Protein AF-A0A800ARX1-F1 (afdb_monomer_lite)

Foldseek 3Di:
DDDDDDDPDDDDPVNVVVVVVVVVVVVVVVVVVVVVVVVVVCVVVVVVVVVVVVVVVVVVVQFVVQFDDDPVFDFDDDPFKTKTWGWDADPDPDPPRRIDIDMDMDGDDPPPDD

Radius of gyration: 32.87 Å; chains: 1; bounding box: 51×34×97 Å

Structure (mmCIF, N/CA/C/O backbone):
data_AF-A0A800ARX1-F1
#
_entry.id   AF-A0A800ARX1-F1
#
loop_
_atom_site.group_PDB
_atom_site.id
_atom_site.type_symbol
_atom_site.label_atom_id
_atom_site.label_alt_id
_atom_site.label_comp_id
_atom_site.label_asym_id
_atom_site.label_entity_id
_atom_site.label_seq_id
_atom_site.pdbx_PDB_ins_code
_atom_site.Cartn_x
_atom_site.Cartn_y
_atom_site.Cartn_z
_atom_site.occupancy
_atom_site.B_iso_or_equiv
_atom_site.auth_seq_id
_atom_site.auth_comp_id
_atom_site.auth_asym_id
_atom_site.auth_atom_id
_atom_site.pdbx_PDB_model_num
ATOM 1 N N . MET A 1 1 ? 3.490 -23.725 -66.326 1.00 47.72 1 MET A N 1
ATOM 2 C CA . MET A 1 1 ? 4.955 -23.759 -66.122 1.00 47.72 1 MET A CA 1
ATOM 3 C C . MET A 1 1 ? 5.342 -22.494 -65.366 1.00 47.72 1 MET A C 1
ATOM 5 O O . MET A 1 1 ? 5.367 -21.426 -65.959 1.00 47.72 1 MET A O 1
ATOM 9 N N . TRP A 1 2 ? 5.496 -22.582 -64.042 1.00 53.81 2 TRP A N 1
ATOM 10 C CA . TRP A 1 2 ? 5.756 -21.424 -63.179 1.00 53.81 2 TRP A CA 1
ATOM 11 C C . TRP A 1 2 ? 7.254 -21.106 -63.177 1.00 53.81 2 TRP A C 1
ATOM 13 O O . TRP A 1 2 ? 8.074 -21.971 -62.877 1.00 53.81 2 TRP A O 1
ATOM 23 N N . LYS A 1 3 ? 7.614 -19.879 -63.561 1.00 61.16 3 LYS A N 1
ATOM 24 C CA . LYS A 1 3 ? 8.999 -19.404 -63.635 1.00 61.16 3 LYS A CA 1
ATOM 25 C C . LYS A 1 3 ? 9.392 -18.839 -62.270 1.00 61.16 3 LYS A C 1
ATOM 27 O O . LYS A 1 3 ? 8.862 -17.819 -61.846 1.00 61.16 3 LYS A O 1
ATOM 32 N N . THR A 1 4 ? 10.298 -19.518 -61.574 1.00 67.81 4 THR A N 1
ATOM 33 C CA . THR A 1 4 ? 10.860 -19.061 -60.296 1.00 67.81 4 THR A CA 1
ATOM 34 C C . THR A 1 4 ? 11.689 -17.798 -60.509 1.00 67.81 4 THR A C 1
ATOM 36 O O . THR A 1 4 ? 12.654 -17.816 -61.278 1.00 67.81 4 THR A O 1
ATOM 39 N N . ILE A 1 5 ? 11.346 -16.714 -59.819 1.00 65.25 5 ILE A N 1
ATOM 40 C CA . ILE A 1 5 ? 12.165 -15.502 -59.772 1.00 65.25 5 ILE A CA 1
ATOM 41 C C . ILE A 1 5 ? 13.293 -15.771 -58.770 1.00 65.25 5 ILE A C 1
ATOM 43 O O . ILE A 1 5 ? 13.047 -15.847 -57.569 1.00 65.25 5 ILE A O 1
ATOM 47 N N . ARG A 1 6 ? 14.531 -15.943 -59.244 1.00 65.31 6 ARG A N 1
ATOM 48 C CA . ARG A 1 6 ? 15.706 -15.825 -58.371 1.00 65.31 6 ARG A CA 1
ATOM 49 C C . ARG A 1 6 ? 16.139 -14.366 -58.360 1.00 65.31 6 ARG A C 1
ATOM 51 O O . ARG A 1 6 ? 16.683 -13.889 -59.350 1.00 65.31 6 ARG A O 1
ATOM 58 N N . VAL A 1 7 ? 15.914 -13.681 -57.244 1.00 65.56 7 VAL A N 1
ATOM 59 C CA . VAL A 1 7 ? 16.597 -12.420 -56.948 1.00 65.56 7 VAL A CA 1
ATOM 60 C C . VAL A 1 7 ? 17.845 -12.768 -56.148 1.00 65.56 7 VAL A C 1
ATOM 62 O O . VAL A 1 7 ? 17.763 -13.112 -54.975 1.00 65.56 7 VAL A O 1
ATOM 65 N N . SER A 1 8 ? 19.004 -12.713 -56.793 1.00 63.12 8 SER A N 1
ATOM 66 C CA . SER A 1 8 ? 20.301 -12.685 -56.119 1.00 63.12 8 SER A CA 1
ATOM 67 C C . SER A 1 8 ? 20.877 -11.286 -56.297 1.00 63.12 8 SER A C 1
ATOM 69 O O . SER A 1 8 ? 21.628 -11.037 -57.237 1.00 63.12 8 SER A O 1
ATOM 71 N N . SER A 1 9 ? 20.452 -10.370 -55.427 1.00 68.12 9 SER A N 1
ATOM 72 C CA . SER A 1 9 ? 21.029 -9.034 -55.302 1.00 68.12 9 SER A CA 1
ATOM 73 C C . SER A 1 9 ? 21.773 -8.985 -53.975 1.00 68.12 9 SER A C 1
ATOM 75 O O . SER A 1 9 ? 21.164 -9.150 -52.920 1.00 68.12 9 SER A O 1
ATOM 77 N N . SER A 1 10 ? 23.093 -8.827 -54.027 1.00 76.62 10 SER A N 1
ATOM 78 C CA . SER A 1 10 ? 23.895 -8.584 -52.830 1.00 76.62 10 SER A CA 1
ATOM 79 C C . SER A 1 10 ? 23.585 -7.179 -52.318 1.00 76.62 10 SER A C 1
ATOM 81 O O . SER A 1 10 ? 23.648 -6.222 -53.089 1.00 76.62 10 SER A O 1
ATOM 83 N N . PHE A 1 11 ? 23.237 -7.061 -51.036 1.00 74.50 11 PHE A N 1
ATOM 84 C CA . PHE A 1 11 ? 22.978 -5.772 -50.397 1.00 74.50 11 PHE A CA 1
ATOM 85 C C . PHE A 1 11 ? 24.200 -4.862 -50.503 1.00 74.50 11 PHE A C 1
ATOM 87 O O . PHE A 1 11 ? 25.337 -5.288 -50.277 1.00 74.50 11 PHE A O 1
ATOM 94 N N . THR A 1 12 ? 23.966 -3.598 -50.842 1.00 90.88 12 THR A N 1
ATOM 95 C CA . THR A 1 12 ? 25.043 -2.607 -50.870 1.00 90.88 12 THR A CA 1
ATOM 96 C C . THR A 1 12 ? 25.427 -2.208 -49.444 1.00 90.88 12 THR A C 1
ATOM 98 O O . THR A 1 12 ? 24.605 -2.228 -48.529 1.00 90.88 12 THR A O 1
ATOM 101 N N . LEU A 1 13 ? 26.686 -1.818 -49.233 1.00 88.56 13 LEU A N 1
ATOM 102 C CA . LEU A 1 13 ? 27.185 -1.446 -47.902 1.00 88.56 13 LEU A CA 1
ATOM 103 C C . LEU A 1 13 ? 26.390 -0.277 -47.288 1.00 88.56 13 LEU A C 1
ATOM 105 O O . LEU A 1 13 ? 26.119 -0.267 -46.091 1.00 88.56 13 LEU A O 1
ATOM 109 N N . ILE A 1 14 ? 25.951 0.669 -48.124 1.00 93.06 14 ILE A N 1
ATOM 110 C CA . ILE A 1 14 ? 25.102 1.791 -47.710 1.00 93.06 14 ILE A CA 1
ATOM 111 C C . ILE A 1 14 ? 23.708 1.336 -47.253 1.00 93.06 14 ILE A C 1
ATOM 113 O O . ILE A 1 14 ? 23.189 1.847 -46.265 1.00 93.06 14 ILE A O 1
ATOM 117 N N . GLU A 1 15 ? 23.123 0.340 -47.914 1.00 91.06 15 GLU A N 1
ATOM 118 C CA . GLU A 1 15 ? 21.799 -0.193 -47.581 1.00 91.06 15 GLU A CA 1
ATOM 119 C C . GLU A 1 15 ? 21.800 -0.905 -46.224 1.00 91.06 15 GLU A C 1
ATOM 121 O O . GLU A 1 15 ? 20.876 -0.736 -45.430 1.00 91.06 15 GLU A O 1
ATOM 126 N N . ILE A 1 16 ? 22.890 -1.609 -45.903 1.00 94.06 16 ILE A N 1
ATOM 127 C CA . ILE A 1 16 ? 23.083 -2.232 -44.588 1.00 94.06 16 ILE A CA 1
ATOM 128 C C . ILE A 1 16 ? 23.215 -1.163 -43.496 1.00 94.06 16 ILE A C 1
ATOM 130 O O . ILE A 1 16 ? 22.579 -1.278 -42.451 1.00 94.06 16 ILE A O 1
ATOM 134 N N . ILE A 1 17 ? 23.994 -0.101 -43.730 1.00 95.19 17 ILE A N 1
ATOM 135 C CA . ILE A 1 17 ? 24.176 0.985 -42.750 1.00 95.19 17 ILE A CA 1
ATOM 136 C C . ILE A 1 17 ? 22.846 1.693 -42.470 1.00 95.19 17 ILE A C 1
ATOM 138 O O . ILE A 1 17 ? 22.487 1.903 -41.308 1.00 95.19 17 ILE A O 1
ATOM 142 N N . ILE A 1 18 ? 22.092 2.018 -43.522 1.00 95.62 18 ILE A N 1
ATOM 143 C CA . ILE A 1 18 ? 20.772 2.639 -43.390 1.00 95.62 18 ILE A CA 1
ATOM 144 C C . ILE A 1 18 ? 19.827 1.700 -42.632 1.00 95.62 18 ILE A C 1
ATOM 146 O O . ILE A 1 18 ? 19.215 2.124 -41.651 1.00 95.62 18 ILE A O 1
ATOM 150 N N . GLY A 1 19 ? 19.767 0.417 -43.000 1.00 96.06 19 GLY A N 1
ATOM 151 C CA . GLY A 1 19 ? 18.926 -0.575 -42.328 1.00 96.06 19 GLY A CA 1
ATOM 152 C C . GLY A 1 19 ? 19.226 -0.712 -40.833 1.00 96.06 19 GLY A C 1
ATOM 153 O O . GLY A 1 19 ? 18.311 -0.659 -40.013 1.00 96.06 19 GLY A O 1
ATOM 154 N N . VAL A 1 20 ? 20.504 -0.812 -40.457 1.00 95.81 20 VAL A N 1
ATOM 155 C CA . VAL A 1 20 ? 20.920 -0.931 -39.049 1.00 95.81 20 VAL A CA 1
ATOM 156 C C . VAL A 1 20 ? 20.600 0.344 -38.264 1.00 95.81 20 VAL A C 1
ATOM 158 O O . VAL A 1 20 ? 20.125 0.259 -37.131 1.00 95.81 20 VAL A O 1
ATOM 161 N N . SER A 1 21 ? 20.800 1.527 -38.855 1.00 96.12 21 SER A N 1
ATOM 162 C CA . SER A 1 21 ? 20.466 2.799 -38.197 1.00 96.12 21 SER A CA 1
ATOM 163 C C . SER A 1 21 ? 18.966 2.946 -37.919 1.00 96.12 21 SER A C 1
ATOM 165 O O . SER A 1 21 ? 18.577 3.323 -36.813 1.00 96.12 21 SER A O 1
ATOM 167 N N . LEU A 1 22 ? 18.121 2.569 -38.882 1.00 97.00 22 LEU A N 1
ATOM 168 C CA . LEU A 1 22 ? 16.669 2.587 -38.729 1.00 97.00 22 LEU A CA 1
ATOM 169 C C . LEU A 1 22 ? 16.221 1.578 -37.674 1.00 97.00 22 LEU A C 1
ATOM 171 O O . LEU A 1 22 ? 15.409 1.908 -36.812 1.00 97.00 22 LEU A O 1
ATOM 175 N N . PHE A 1 23 ? 16.791 0.374 -37.693 1.00 96.12 23 PHE A N 1
ATOM 176 C CA . PHE A 1 23 ? 16.477 -0.655 -36.710 1.00 96.12 23 PHE A CA 1
ATOM 177 C C . PHE A 1 23 ? 16.846 -0.222 -35.283 1.00 96.12 23 PHE A C 1
ATOM 179 O O . PHE A 1 23 ? 16.062 -0.411 -34.354 1.00 96.12 23 PHE A O 1
ATOM 186 N N . SER A 1 24 ? 17.998 0.432 -35.116 1.00 96.69 24 SER A N 1
ATOM 187 C CA . SER A 1 24 ? 18.429 1.006 -33.837 1.00 96.69 24 SER A CA 1
ATOM 188 C C . SER A 1 24 ? 17.462 2.083 -33.333 1.00 96.69 24 SER A C 1
ATOM 190 O O . SER A 1 24 ? 17.022 2.033 -32.183 1.00 96.69 24 SER A O 1
ATOM 192 N N . LEU A 1 25 ? 17.051 3.012 -34.203 1.00 97.12 25 LEU A N 1
ATOM 193 C CA . LEU A 1 25 ? 16.074 4.050 -33.860 1.00 97.12 25 LEU A CA 1
ATOM 194 C C . LEU A 1 25 ? 14.737 3.454 -33.413 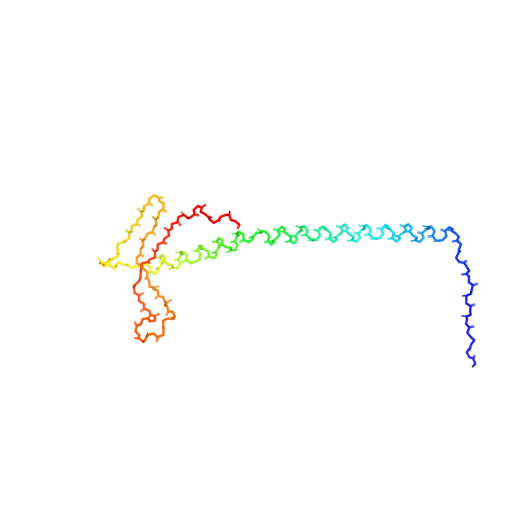1.00 97.12 25 LEU A C 1
ATOM 196 O O . LEU A 1 25 ? 14.192 3.863 -32.388 1.00 97.12 25 LEU A O 1
ATOM 200 N N . ILE A 1 26 ? 14.233 2.457 -34.140 1.00 97.06 26 ILE A N 1
ATOM 201 C CA . ILE A 1 26 ? 12.990 1.761 -33.787 1.00 97.06 26 ILE A CA 1
ATOM 202 C C . ILE A 1 26 ? 13.131 1.076 -32.422 1.00 97.06 26 ILE A C 1
ATOM 204 O O . ILE A 1 26 ? 12.238 1.197 -31.582 1.00 97.06 26 ILE A O 1
ATOM 208 N N . GLY A 1 27 ? 14.262 0.415 -32.162 1.00 96.12 27 GLY A N 1
ATOM 209 C CA . GLY A 1 27 ? 14.543 -0.219 -30.873 1.00 96.12 27 GLY A CA 1
ATOM 210 C C . GLY A 1 27 ? 14.527 0.773 -29.707 1.00 96.12 27 GLY A C 1
ATOM 211 O O . GLY A 1 27 ? 13.916 0.5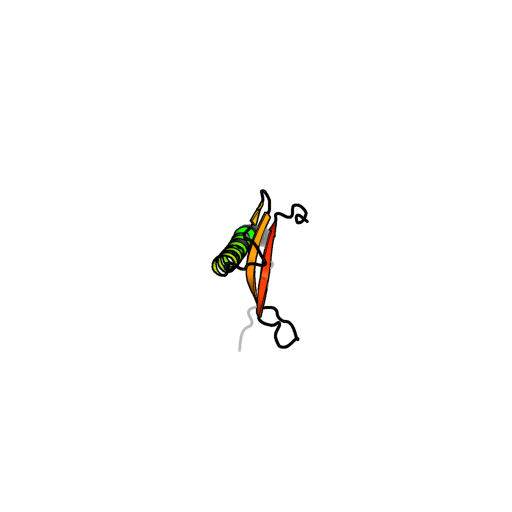02 -28.673 1.00 96.12 27 GLY A O 1
ATOM 212 N N . ILE A 1 28 ? 15.130 1.950 -29.888 1.00 96.50 28 ILE A N 1
ATOM 213 C CA . ILE A 1 28 ? 15.144 3.018 -28.878 1.00 96.50 28 ILE A CA 1
ATOM 214 C C . ILE A 1 28 ? 13.726 3.531 -28.604 1.00 96.50 28 ILE A C 1
ATOM 216 O O . ILE A 1 28 ? 13.352 3.714 -27.444 1.00 96.50 28 ILE A O 1
ATOM 220 N N . ILE A 1 29 ? 12.924 3.737 -29.651 1.00 96.50 29 ILE A N 1
ATOM 221 C CA . ILE A 1 29 ? 11.540 4.206 -29.517 1.00 96.50 29 ILE A CA 1
ATOM 222 C C . ILE A 1 29 ? 10.708 3.182 -28.740 1.00 96.50 29 ILE A C 1
ATOM 224 O O . ILE A 1 29 ? 10.057 3.547 -27.762 1.00 96.50 29 ILE A O 1
ATOM 228 N N . LEU A 1 30 ? 10.785 1.900 -29.107 1.00 94.94 30 LEU A N 1
ATOM 229 C CA . LEU A 1 30 ? 10.063 0.827 -28.420 1.00 94.94 30 LEU A CA 1
ATOM 230 C C . LEU A 1 30 ? 10.447 0.734 -26.942 1.00 94.94 30 LEU A C 1
ATOM 232 O O . LEU A 1 30 ? 9.570 0.669 -26.081 1.00 94.94 30 LEU A O 1
ATOM 236 N N . LEU A 1 31 ? 11.747 0.776 -26.639 1.00 94.50 31 LEU A N 1
ATOM 237 C CA . LEU A 1 31 ? 12.233 0.716 -25.264 1.00 94.50 31 LEU A CA 1
ATOM 238 C C . LEU A 1 31 ? 11.765 1.928 -24.446 1.00 94.50 31 LEU A C 1
ATOM 240 O O . LEU A 1 31 ? 11.355 1.778 -23.296 1.00 94.50 31 LEU A O 1
ATOM 244 N N . SER A 1 32 ? 11.785 3.121 -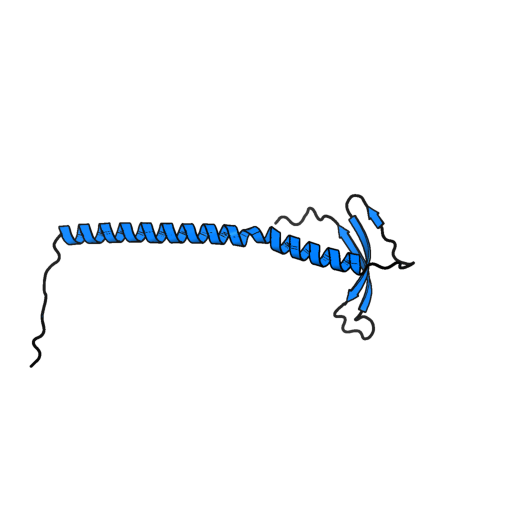25.041 1.00 91.31 32 SER A N 1
ATOM 245 C CA . SER A 1 32 ? 11.316 4.356 -24.406 1.00 91.31 32 SER A CA 1
ATOM 246 C C . SER A 1 32 ? 9.817 4.311 -24.093 1.00 91.31 32 SER A C 1
ATOM 248 O O . SER A 1 32 ? 9.400 4.614 -22.969 1.00 91.31 32 SER A O 1
ATOM 250 N N . THR A 1 33 ? 8.998 3.867 -25.050 1.00 88.12 33 THR A N 1
ATOM 251 C CA . THR A 1 33 ? 7.552 3.703 -24.863 1.00 88.12 33 THR A CA 1
ATOM 252 C C . THR A 1 33 ? 7.249 2.651 -23.800 1.00 88.12 33 THR A C 1
ATOM 254 O O . THR A 1 33 ? 6.436 2.899 -22.910 1.00 88.12 33 THR A O 1
ATOM 257 N N . PHE A 1 34 ? 7.946 1.513 -23.827 1.00 90.56 34 PHE A N 1
ATOM 258 C CA . PHE A 1 34 ? 7.783 0.454 -22.833 1.00 90.56 34 PHE A CA 1
ATOM 259 C C . PHE A 1 34 ? 8.147 0.927 -21.420 1.00 90.56 34 PHE A C 1
ATOM 261 O O . PHE A 1 34 ? 7.379 0.734 -20.479 1.00 90.56 34 PHE A O 1
ATOM 268 N N . ASN A 1 35 ? 9.272 1.628 -21.269 1.00 89.69 35 ASN A N 1
ATOM 269 C CA . ASN A 1 35 ? 9.706 2.173 -19.982 1.00 89.69 35 ASN A CA 1
ATOM 270 C C . ASN A 1 35 ? 8.728 3.235 -19.447 1.00 89.69 35 ASN A C 1
ATOM 272 O O . ASN A 1 35 ? 8.466 3.312 -18.248 1.00 89.69 35 ASN A O 1
ATOM 276 N N . SER A 1 36 ? 8.144 4.039 -20.336 1.00 85.19 36 SER A N 1
ATOM 277 C CA . SER A 1 36 ? 7.109 5.011 -19.970 1.00 85.19 36 SER A CA 1
ATOM 278 C C . SER A 1 36 ? 5.831 4.319 -19.485 1.00 85.19 36 SER A C 1
ATOM 280 O O . SER A 1 36 ? 5.275 4.718 -18.463 1.00 85.19 36 SER A O 1
ATOM 282 N N . GLY A 1 37 ? 5.413 3.237 -20.150 1.00 79.50 37 GLY A N 1
ATOM 283 C CA . GLY A 1 37 ? 4.292 2.400 -19.714 1.00 79.50 37 GLY A CA 1
ATOM 284 C C . GLY A 1 37 ? 4.525 1.762 -18.343 1.00 79.50 37 GLY A C 1
ATOM 285 O O . GLY A 1 37 ? 3.651 1.834 -17.483 1.00 79.50 37 GLY A O 1
ATOM 286 N N . LEU A 1 38 ? 5.724 1.223 -18.095 1.00 85.19 38 LEU A N 1
ATOM 287 C CA . LEU A 1 38 ? 6.089 0.651 -16.794 1.00 85.19 38 LEU A CA 1
ATOM 288 C C . LEU A 1 38 ? 6.062 1.684 -15.662 1.00 85.19 38 LEU A C 1
ATOM 290 O O . LEU A 1 38 ? 5.617 1.363 -14.568 1.00 85.19 38 LEU A O 1
ATOM 294 N N . LYS A 1 39 ? 6.486 2.928 -15.908 1.00 80.88 39 LYS A N 1
ATOM 295 C CA . LYS A 1 39 ? 6.406 4.006 -14.906 1.00 80.88 39 LYS A CA 1
ATOM 296 C C . LYS A 1 39 ? 4.968 4.380 -14.557 1.00 80.88 39 LYS A C 1
ATOM 298 O O . LYS A 1 39 ? 4.679 4.662 -13.399 1.00 80.88 39 LYS A O 1
ATOM 303 N N . VAL A 1 40 ? 4.076 4.406 -15.547 1.00 76.56 40 VAL A N 1
ATOM 304 C CA . VAL A 1 40 ? 2.646 4.662 -15.318 1.00 76.56 40 VAL A CA 1
ATOM 305 C C . VAL A 1 40 ? 2.024 3.506 -14.544 1.00 76.56 40 VAL A C 1
ATOM 307 O O . VAL A 1 40 ? 1.325 3.747 -13.565 1.00 76.56 40 VAL A O 1
ATOM 310 N N . TRP A 1 41 ? 2.333 2.267 -14.930 1.00 72.25 41 TRP A N 1
ATOM 311 C CA . TRP A 1 41 ? 1.916 1.075 -14.198 1.00 72.25 41 TRP A CA 1
ATOM 312 C C . TRP A 1 41 ? 2.395 1.115 -12.742 1.00 72.25 41 TRP A C 1
ATOM 314 O O . TRP A 1 41 ? 1.589 0.983 -11.830 1.00 72.25 41 TRP A O 1
ATOM 324 N N . ASP A 1 42 ? 3.680 1.378 -12.502 1.00 75.31 42 ASP A N 1
ATOM 325 C CA . ASP A 1 42 ? 4.231 1.472 -11.146 1.00 75.31 42 ASP A CA 1
ATOM 326 C C . ASP A 1 42 ? 3.570 2.594 -10.339 1.00 75.31 42 ASP A C 1
ATOM 328 O O . ASP A 1 42 ? 3.251 2.399 -9.172 1.00 75.31 42 ASP A O 1
ATOM 332 N N . LYS A 1 43 ? 3.275 3.744 -10.960 1.00 70.81 43 LYS A N 1
ATOM 333 C CA . LYS A 1 43 ? 2.568 4.847 -10.297 1.00 70.81 43 LYS A CA 1
ATOM 334 C C . LYS A 1 43 ? 1.147 4.460 -9.874 1.00 70.81 43 LYS A C 1
ATOM 336 O O . LYS A 1 43 ? 0.777 4.739 -8.741 1.00 70.81 43 LYS A O 1
ATOM 341 N N . VAL A 1 44 ? 0.389 3.803 -10.751 1.00 68.00 44 VAL A N 1
ATOM 342 C CA . VAL A 1 44 ? -0.991 3.365 -10.472 1.00 68.00 44 VAL A CA 1
ATOM 343 C C . VAL A 1 44 ? -1.021 2.252 -9.421 1.00 68.00 44 VAL A C 1
ATOM 345 O O . VAL A 1 44 ? -1.877 2.247 -8.548 1.00 68.00 44 VAL A O 1
ATOM 348 N N . PHE A 1 45 ? -0.068 1.320 -9.453 1.00 65.44 45 PHE A N 1
ATOM 349 C CA . PHE A 1 45 ? -0.044 0.191 -8.517 1.00 65.44 45 PHE A CA 1
ATOM 350 C C . PHE A 1 45 ? 0.680 0.488 -7.192 1.00 65.44 45 PHE A C 1
ATOM 352 O O . PHE A 1 45 ? 0.458 -0.216 -6.205 1.00 65.44 45 PHE A O 1
ATOM 359 N N . ARG A 1 46 ? 1.509 1.539 -7.113 1.00 63.22 46 ARG A N 1
ATOM 360 C CA . ARG A 1 46 ? 2.041 2.062 -5.838 1.00 63.22 46 ARG A CA 1
ATOM 361 C C . ARG A 1 46 ? 0.992 2.787 -4.998 1.00 63.22 46 ARG A C 1
ATOM 363 O O . ARG A 1 46 ? 1.204 2.923 -3.796 1.00 63.22 46 ARG A O 1
ATOM 370 N N . GLU A 1 47 ? -0.135 3.190 -5.581 1.00 58.00 47 GLU A N 1
ATOM 371 C CA . GLU A 1 47 ? -1.303 3.719 -4.859 1.00 58.00 47 GLU A CA 1
ATOM 372 C C . GLU A 1 47 ? -2.102 2.634 -4.108 1.00 58.00 47 GLU A C 1
ATOM 374 O O . GLU A 1 47 ? -3.196 2.906 -3.629 1.00 58.00 47 GLU A O 1
ATOM 379 N N . LYS A 1 48 ? -1.532 1.437 -3.871 1.00 57.22 48 LYS A N 1
ATOM 380 C CA . LYS A 1 48 ? -2.039 0.464 -2.875 1.00 57.22 48 LYS A CA 1
ATOM 381 C C . LYS A 1 48 ? -2.418 1.098 -1.531 1.00 57.22 48 LYS A C 1
ATOM 383 O O . LYS A 1 48 ? -3.327 0.623 -0.867 1.00 57.22 48 LYS A O 1
ATOM 388 N N . SER A 1 49 ? -1.760 2.204 -1.173 1.00 61.19 49 SER A N 1
ATOM 389 C CA . SER A 1 49 ? -2.139 3.063 -0.051 1.00 61.19 49 SER A CA 1
ATOM 390 C C . SER A 1 49 ? -3.628 3.418 -0.042 1.00 61.19 49 SER A C 1
ATOM 392 O O . SER A 1 49 ? -4.238 3.369 1.015 1.00 61.19 49 SER A O 1
ATOM 394 N N . GLU A 1 50 ? -4.220 3.816 -1.168 1.00 70.25 50 GLU A N 1
ATOM 395 C CA . GLU A 1 50 ? -5.612 4.280 -1.191 1.00 70.25 50 GLU A CA 1
ATOM 396 C C . GLU A 1 50 ? -6.599 3.129 -1.002 1.00 70.25 50 GLU A C 1
ATOM 398 O O . GLU A 1 50 ? -7.540 3.259 -0.221 1.00 70.25 50 GLU A O 1
ATOM 403 N N . GLU A 1 51 ? -6.352 1.986 -1.644 1.00 75.38 51 GLU A N 1
ATOM 404 C CA . GLU A 1 51 ? -7.175 0.785 -1.482 1.00 75.38 51 GLU A CA 1
ATOM 405 C C . GLU A 1 51 ? -7.077 0.228 -0.053 1.00 75.38 51 GLU A C 1
ATOM 407 O O . GLU A 1 51 ? -8.103 -0.035 0.574 1.00 75.38 51 GLU A O 1
ATOM 412 N N . ASP A 1 52 ? -5.870 0.142 0.514 1.00 74.06 52 ASP A N 1
ATOM 413 C CA . ASP A 1 52 ? -5.656 -0.315 1.892 1.00 74.06 52 ASP A CA 1
ATOM 414 C C . ASP A 1 52 ? -6.307 0.637 2.916 1.00 74.06 52 ASP A C 1
ATOM 416 O O . ASP A 1 52 ? -6.941 0.188 3.876 1.00 74.06 52 ASP A O 1
ATOM 420 N N . ILE A 1 53 ? -6.210 1.957 2.698 1.00 77.31 53 ILE A N 1
ATOM 421 C CA . ILE A 1 53 ? -6.887 2.976 3.517 1.00 77.31 53 ILE A CA 1
ATOM 422 C C . ILE A 1 53 ? -8.408 2.831 3.401 1.00 77.31 53 ILE A C 1
ATOM 424 O O . ILE A 1 53 ? -9.106 2.884 4.415 1.00 77.31 53 ILE A O 1
ATOM 428 N N . PHE A 1 54 ? -8.933 2.626 2.193 1.00 81.06 54 PHE A N 1
ATOM 429 C CA . PHE A 1 54 ? -10.364 2.461 1.962 1.00 81.06 54 PHE A CA 1
ATOM 430 C C . PHE A 1 54 ? -10.902 1.201 2.651 1.00 81.06 54 PHE A C 1
ATOM 432 O O . PHE A 1 54 ? -11.893 1.274 3.375 1.00 81.06 54 PHE A O 1
ATOM 439 N N . ILE A 1 55 ? -10.207 0.066 2.520 1.00 83.12 55 ILE A N 1
ATOM 440 C CA . ILE A 1 55 ? -10.547 -1.188 3.208 1.00 83.12 55 ILE A CA 1
ATOM 441 C C . ILE A 1 55 ? -10.513 -0.998 4.730 1.00 83.12 55 ILE A C 1
ATOM 443 O O . ILE A 1 55 ? -11.411 -1.473 5.432 1.00 83.12 55 ILE A O 1
ATOM 447 N N . PHE A 1 56 ? -9.506 -0.289 5.252 1.00 84.38 56 PHE A N 1
ATOM 448 C CA . PHE A 1 56 ? -9.422 0.035 6.675 1.00 84.38 56 PHE A CA 1
ATOM 449 C C . PHE A 1 56 ? -10.629 0.857 7.141 1.00 84.38 56 PHE A C 1
ATOM 451 O O . PHE A 1 56 ? -11.263 0.483 8.128 1.00 84.38 56 PHE A O 1
ATOM 458 N N . PHE A 1 57 ? -10.976 1.937 6.435 1.00 82.19 57 PHE A N 1
ATOM 459 C CA . PHE A 1 57 ? -12.102 2.797 6.804 1.00 82.19 57 PHE A CA 1
ATOM 460 C C . PHE A 1 57 ? -13.453 2.095 6.672 1.00 82.19 57 PHE A C 1
ATOM 462 O O . PHE A 1 57 ? -14.291 2.261 7.553 1.00 82.19 57 PHE A O 1
ATOM 469 N N . GLU A 1 58 ? -13.659 1.274 5.644 1.00 87.88 58 GLU A N 1
ATOM 470 C CA . GLU A 1 58 ? -14.870 0.459 5.490 1.00 87.88 58 GLU A CA 1
ATOM 471 C C . GLU A 1 58 ? -15.046 -0.519 6.657 1.00 87.88 58 GLU A C 1
ATOM 473 O O . GLU A 1 58 ? -16.133 -0.637 7.230 1.00 87.88 58 GLU A O 1
ATOM 478 N N . LYS A 1 59 ? -13.966 -1.201 7.058 1.00 86.50 59 LYS A N 1
ATOM 479 C CA . LYS A 1 59 ? -13.995 -2.105 8.212 1.00 86.50 59 LYS A CA 1
ATOM 480 C C . LYS A 1 59 ? -14.232 -1.339 9.513 1.00 86.50 59 LYS A C 1
ATOM 482 O O . LYS A 1 59 ? -15.092 -1.721 10.294 1.00 86.50 59 LYS A O 1
ATOM 487 N N . PHE A 1 60 ? -13.518 -0.236 9.715 1.00 84.06 60 PHE A N 1
ATOM 488 C CA . PHE A 1 60 ? -13.668 0.621 10.888 1.00 84.06 60 PHE A CA 1
ATOM 489 C C . PHE A 1 60 ? -15.086 1.192 11.018 1.00 84.06 60 PHE A C 1
ATOM 491 O O . PHE A 1 60 ? -15.663 1.181 12.103 1.00 84.06 60 PHE A O 1
ATOM 498 N N . TYR A 1 61 ? -15.676 1.648 9.911 1.00 84.75 61 TYR A N 1
ATOM 499 C CA . TYR A 1 61 ? -17.046 2.151 9.877 1.00 84.75 61 TYR A CA 1
ATOM 500 C C . TYR A 1 61 ? -18.061 1.061 10.227 1.00 84.75 61 TYR A C 1
ATOM 502 O O . TYR A 1 61 ? -18.984 1.307 11.005 1.00 84.75 61 TYR A O 1
ATOM 510 N N . ARG A 1 62 ? -17.878 -0.151 9.691 1.00 85.88 62 ARG A N 1
ATOM 511 C CA . ARG A 1 62 ? -18.708 -1.312 10.032 1.00 85.88 62 ARG A CA 1
ATOM 512 C C . ARG A 1 62 ? -18.632 -1.634 11.524 1.00 85.88 62 ARG A C 1
ATOM 514 O O . ARG A 1 62 ? -19.671 -1.713 12.168 1.00 85.88 62 ARG A O 1
ATOM 521 N N . ASP A 1 63 ? -17.425 -1.719 12.075 1.00 85.06 63 ASP A N 1
ATOM 522 C CA . ASP A 1 63 ? -17.203 -2.067 13.482 1.00 85.06 63 ASP A CA 1
ATOM 523 C C . ASP A 1 63 ? -17.782 -0.990 14.431 1.00 85.06 63 ASP A C 1
ATOM 525 O O . ASP A 1 63 ? -18.387 -1.311 15.457 1.00 85.06 63 ASP A O 1
ATOM 529 N N . LEU A 1 64 ? -17.684 0.296 14.067 1.00 83.19 64 LEU A N 1
ATOM 530 C CA . LEU A 1 64 ? -18.325 1.392 14.806 1.00 83.19 64 LEU A CA 1
ATOM 531 C C . LEU A 1 64 ? -19.853 1.355 14.731 1.00 83.19 64 LEU A C 1
ATOM 533 O O . LEU A 1 64 ? -20.526 1.654 15.715 1.00 83.19 64 LEU A O 1
ATOM 537 N N . ARG A 1 65 ? -20.417 1.022 13.568 1.00 82.62 65 ARG A N 1
ATOM 538 C CA . ARG A 1 65 ? -21.871 0.930 13.393 1.00 82.62 65 ARG A CA 1
ATOM 539 C C . ARG A 1 65 ? -22.464 -0.244 14.170 1.00 82.62 65 ARG A C 1
ATOM 541 O O . ARG A 1 65 ? -23.579 -0.126 14.671 1.00 82.62 65 ARG A O 1
ATOM 548 N N . ASP A 1 66 ? -21.698 -1.319 14.300 1.00 81.75 66 ASP A N 1
ATOM 549 C CA . ASP A 1 66 ? -22.067 -2.521 15.047 1.00 81.75 66 ASP A CA 1
ATOM 550 C C . ASP A 1 66 ? -21.682 -2.435 16.538 1.00 81.75 66 ASP A C 1
ATOM 552 O O . ASP A 1 66 ? -21.754 -3.428 17.263 1.00 81.75 66 ASP A O 1
ATOM 556 N N . THR A 1 67 ? -21.301 -1.247 17.023 1.00 82.50 67 THR A N 1
ATOM 557 C CA . THR A 1 67 ? -21.086 -0.988 18.450 1.00 82.50 67 THR A CA 1
ATOM 558 C C . THR A 1 67 ? -22.411 -0.877 19.198 1.00 82.50 67 THR A C 1
ATOM 560 O O . THR A 1 67 ? -23.323 -0.155 18.795 1.00 82.50 67 THR A O 1
ATOM 563 N N . PHE A 1 68 ? -22.502 -1.531 20.355 1.00 81.38 68 PHE A N 1
ATOM 564 C CA . PHE A 1 68 ? -23.666 -1.474 21.245 1.00 81.38 68 PHE A CA 1
ATOM 565 C C . PHE A 1 68 ? -23.243 -1.355 22.709 1.00 81.38 68 PHE A C 1
ATOM 567 O O . PHE A 1 68 ? -22.151 -1.751 23.095 1.00 81.38 68 PHE A O 1
ATOM 574 N N . SER A 1 69 ? -24.112 -0.817 23.565 1.00 77.75 69 SER A N 1
ATOM 575 C CA . SER A 1 69 ? -23.814 -0.745 24.998 1.00 77.75 69 SER A CA 1
ATOM 576 C C . SER A 1 69 ? -23.847 -2.146 25.616 1.00 77.75 69 SER A C 1
ATOM 578 O O . SER A 1 69 ? -24.885 -2.808 25.605 1.00 77.75 69 SER A O 1
ATOM 580 N N . TYR A 1 70 ? -22.715 -2.599 26.158 1.00 79.25 70 TYR A N 1
ATOM 581 C CA . TYR A 1 70 ? -22.596 -3.885 26.836 1.00 79.25 70 TYR A CA 1
ATOM 582 C C . TYR A 1 70 ? -21.951 -3.688 28.206 1.00 79.25 70 TYR A C 1
ATOM 584 O O . TYR A 1 70 ? -20.844 -3.170 28.302 1.00 79.25 70 TYR A O 1
ATOM 592 N N . GLN A 1 71 ? -22.623 -4.109 29.282 1.00 74.50 71 GLN A N 1
ATOM 593 C CA . GLN A 1 71 ? -22.186 -3.822 30.660 1.00 74.50 71 GLN A CA 1
ATOM 594 C C . GLN A 1 71 ? -20.778 -4.344 30.992 1.00 74.50 71 GLN A C 1
ATOM 596 O O . GLN A 1 71 ? -20.136 -3.834 31.905 1.00 74.50 71 GLN A O 1
ATOM 601 N N . MET A 1 72 ? -20.298 -5.356 30.264 1.00 75.88 72 MET A N 1
ATOM 602 C CA . MET A 1 72 ? -18.994 -5.976 30.501 1.00 75.88 72 MET A CA 1
ATOM 603 C C . MET A 1 72 ? -17.850 -5.321 29.708 1.00 75.88 72 MET A C 1
ATOM 605 O O . MET A 1 72 ? -16.690 -5.548 30.041 1.00 75.88 72 MET A O 1
ATOM 609 N N . ILE A 1 73 ? -18.149 -4.530 28.668 1.00 80.38 73 ILE A N 1
ATOM 610 C CA . ILE A 1 73 ? -17.147 -3.916 27.784 1.00 80.38 73 ILE A CA 1
ATOM 611 C C . ILE A 1 73 ? -17.521 -2.449 27.567 1.00 80.38 73 ILE A C 1
ATOM 613 O O . ILE A 1 73 ? -18.493 -2.124 26.884 1.00 80.38 73 ILE A O 1
ATOM 617 N N . ASN A 1 74 ? -16.721 -1.553 28.138 1.00 80.94 74 ASN A N 1
ATOM 618 C CA . ASN A 1 74 ? -16.927 -0.117 28.004 1.00 80.94 74 ASN A CA 1
ATOM 619 C C . ASN A 1 74 ? -16.335 0.409 26.695 1.00 80.94 74 ASN A C 1
ATOM 621 O O . ASN A 1 74 ? -15.276 -0.032 26.252 1.00 80.94 74 ASN A O 1
ATOM 625 N N . PHE A 1 75 ? -16.990 1.418 26.124 1.00 82.19 75 PHE A N 1
ATOM 626 C CA . PHE A 1 75 ? -16.406 2.220 25.057 1.00 82.19 75 PHE A CA 1
ATOM 627 C C . PHE A 1 75 ? -15.335 3.140 25.658 1.00 82.19 75 PHE A C 1
ATOM 629 O O . PHE A 1 75 ? -15.655 4.040 26.438 1.00 82.19 75 PHE A O 1
ATOM 636 N N . LEU A 1 76 ? -14.065 2.904 25.332 1.00 85.25 76 LEU A N 1
ATOM 637 C CA . LEU A 1 76 ? -12.921 3.618 25.900 1.00 85.25 76 LEU A CA 1
ATOM 638 C C . LEU A 1 76 ? -11.993 4.108 24.786 1.00 85.25 76 LEU A C 1
ATOM 640 O O . LEU A 1 76 ? -11.427 3.315 24.035 1.00 85.25 76 LEU A O 1
ATOM 644 N N . GLY A 1 77 ? -11.814 5.427 24.716 1.00 82.69 77 GLY A N 1
ATOM 645 C CA . GLY A 1 77 ? -10.808 6.076 23.878 1.00 82.69 77 GLY A CA 1
ATOM 646 C C . GLY A 1 77 ? -9.628 6.548 24.724 1.00 82.69 77 GLY A C 1
ATOM 647 O O . GLY A 1 77 ? -9.796 7.360 25.631 1.00 82.69 77 GLY A O 1
ATOM 648 N N . GLU A 1 78 ? -8.436 6.046 24.427 1.00 83.94 78 GLU A N 1
ATOM 649 C CA . GLU A 1 78 ? -7.155 6.505 24.966 1.00 83.94 78 GLU A CA 1
ATOM 650 C C . GLU A 1 78 ? -6.398 7.302 23.886 1.00 83.94 78 GLU A C 1
ATOM 652 O O . GLU A 1 78 ? -6.779 7.307 22.718 1.00 83.94 78 GLU A O 1
ATOM 657 N N . LYS A 1 79 ? -5.293 7.967 24.253 1.00 79.88 79 LYS A N 1
ATOM 658 C CA . LYS A 1 79 ? -4.519 8.820 23.328 1.00 79.88 7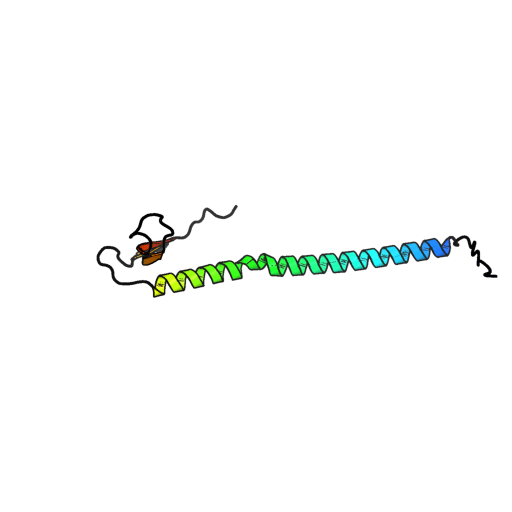9 LYS A CA 1
ATOM 659 C C . LYS A 1 79 ? -4.089 8.101 22.040 1.00 79.88 79 LYS A C 1
ATOM 661 O O . LYS A 1 79 ? -4.109 8.709 20.977 1.00 79.88 79 LYS A O 1
ATOM 666 N N . ASP A 1 80 ? -3.733 6.822 22.156 1.00 84.25 80 ASP A N 1
ATOM 667 C CA . ASP A 1 80 ? -3.187 6.015 21.058 1.00 84.25 80 ASP A CA 1
ATOM 668 C C . ASP A 1 80 ? -3.989 4.720 20.811 1.00 84.25 80 ASP A C 1
ATOM 670 O O . ASP A 1 80 ? -3.531 3.830 20.087 1.00 84.25 80 ASP A O 1
ATOM 674 N N . SER A 1 81 ? -5.167 4.563 21.435 1.00 84.81 81 SER A N 1
ATOM 675 C CA . SER A 1 81 ? -5.997 3.369 21.238 1.00 84.81 81 SER A CA 1
ATOM 676 C C . SER A 1 81 ? -7.491 3.622 21.413 1.00 84.81 81 SER A C 1
ATOM 678 O O . SER A 1 81 ? -7.902 4.501 22.163 1.00 84.81 81 SER A O 1
ATOM 680 N N . LEU A 1 82 ? -8.308 2.824 20.731 1.00 85.69 82 LEU A N 1
ATOM 681 C CA . LEU A 1 82 ? -9.765 2.853 20.830 1.00 85.69 82 LEU A CA 1
ATOM 682 C C . LEU A 1 82 ? -10.278 1.430 21.055 1.00 85.69 82 LEU A C 1
ATOM 684 O O . LEU A 1 82 ? -9.887 0.518 20.322 1.00 85.69 82 LEU A O 1
ATOM 688 N N . LYS A 1 83 ? -11.127 1.245 22.069 1.00 87.88 83 LYS A N 1
ATOM 689 C CA . 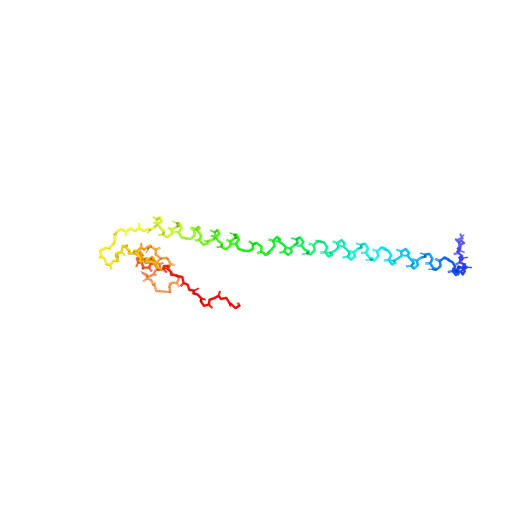LYS A 1 83 ? -11.721 -0.042 22.449 1.00 87.88 83 LYS A CA 1
ATOM 690 C C . LYS A 1 83 ? -13.231 0.080 22.547 1.00 87.88 83 LYS A C 1
ATOM 692 O O . LYS A 1 83 ? -13.729 1.023 23.165 1.00 87.88 83 LYS A O 1
ATOM 697 N N . PHE A 1 84 ? -13.945 -0.879 21.977 1.00 86.25 84 PHE A N 1
ATOM 698 C CA . PHE A 1 84 ? -15.397 -0.936 22.078 1.00 86.25 84 PHE A CA 1
ATOM 699 C C . PHE A 1 84 ? -15.942 -2.354 21.866 1.00 86.25 84 PHE A C 1
ATOM 701 O O . PHE A 1 84 ? -15.289 -3.182 21.222 1.00 86.25 84 PHE A O 1
ATOM 708 N N . PRO A 1 85 ? -17.133 -2.651 22.412 1.00 86.88 85 PRO A N 1
ATOM 709 C CA . PRO A 1 85 ? -17.853 -3.878 22.094 1.00 86.88 85 PRO A CA 1
ATOM 710 C C . PRO A 1 85 ? -18.364 -3.847 20.654 1.00 86.88 85 PRO A C 1
ATOM 712 O O . PRO A 1 85 ? -18.987 -2.871 20.246 1.00 86.88 85 PRO A O 1
ATOM 715 N N . ALA A 1 86 ? -18.166 -4.933 19.916 1.00 85.12 86 ALA A N 1
ATOM 716 C CA . ALA A 1 86 ? -18.787 -5.150 18.616 1.00 85.12 86 ALA A CA 1
ATOM 717 C C . ALA A 1 86 ? -19.203 -6.617 18.459 1.00 85.12 86 ALA A C 1
ATOM 719 O O . ALA A 1 86 ? -18.780 -7.503 19.212 1.00 85.12 86 ALA A O 1
ATOM 720 N N . LEU A 1 87 ? -20.057 -6.877 17.477 1.00 82.69 87 LEU A N 1
ATOM 721 C CA . LEU A 1 87 ? -20.515 -8.221 17.160 1.00 82.69 87 LEU A CA 1
ATOM 722 C C . LEU A 1 87 ? -19.507 -8.880 16.210 1.00 82.69 87 LEU A C 1
ATOM 724 O O . LEU A 1 87 ? -19.254 -8.390 15.112 1.00 82.69 87 LEU A O 1
ATOM 728 N N . ILE A 1 88 ? -18.892 -9.980 16.650 1.00 80.00 88 ILE A N 1
ATOM 729 C CA . ILE A 1 88 ? -17.816 -10.648 15.913 1.00 80.00 88 ILE A CA 1
ATOM 730 C C . ILE A 1 88 ? -18.306 -11.998 15.391 1.00 80.00 88 ILE A C 1
ATOM 732 O O . ILE A 1 88 ? -18.772 -12.853 16.147 1.00 80.00 88 ILE A O 1
ATOM 736 N N . PHE A 1 89 ? -18.121 -12.212 14.088 1.00 77.50 89 PHE A N 1
ATOM 737 C CA . PHE A 1 89 ? -18.337 -13.499 13.436 1.00 77.50 89 PHE A CA 1
ATOM 738 C C . PHE A 1 89 ? -17.015 -14.259 13.359 1.00 77.50 89 PHE A C 1
ATOM 740 O O . PHE A 1 89 ? -16.082 -13.833 12.675 1.00 77.50 89 PHE A O 1
ATOM 747 N N . THR A 1 90 ? -16.922 -15.401 14.037 1.00 71.50 90 THR A N 1
ATOM 748 C CA . THR A 1 90 ? -15.732 -16.255 13.974 1.00 71.50 90 THR A CA 1
ATOM 749 C C . THR A 1 90 ? -16.048 -17.580 13.298 1.00 71.50 90 THR A C 1
ATOM 751 O O . THR A 1 90 ? -17.101 -18.186 13.497 1.00 71.50 90 THR A O 1
ATOM 754 N N . LYS A 1 91 ? -15.103 -18.065 12.487 1.00 69.31 91 LYS A N 1
ATOM 755 C CA . LYS A 1 91 ? -15.161 -19.396 11.867 1.00 69.31 91 LYS A CA 1
ATOM 756 C C . LYS A 1 91 ? -14.748 -20.463 12.885 1.00 69.31 91 LYS A C 1
ATOM 758 O O . LYS A 1 91 ? -13.815 -21.225 12.648 1.00 69.31 91 LYS A O 1
ATOM 763 N N . SER A 1 92 ? -15.394 -20.488 14.046 1.00 66.00 92 SER A N 1
ATOM 764 C CA . SER A 1 92 ? -15.149 -21.519 15.047 1.00 66.00 92 SER A CA 1
ATOM 765 C C . SER A 1 92 ? -15.891 -22.806 14.659 1.00 66.00 92 SER A C 1
ATOM 767 O O . SER A 1 92 ? -17.041 -22.782 14.215 1.00 66.00 92 SER A O 1
ATOM 769 N N . SER A 1 93 ? -15.228 -23.955 14.818 1.00 66.75 93 SER A N 1
ATOM 770 C CA . SER A 1 93 ? -15.846 -25.277 14.609 1.00 66.75 93 SER A CA 1
ATOM 771 C C . SER A 1 93 ? -16.828 -25.658 15.725 1.00 66.75 93 SER A C 1
ATOM 773 O O . SER A 1 93 ? -17.502 -26.681 15.628 1.00 66.75 93 SER A O 1
ATOM 775 N N . PHE A 1 94 ? -16.913 -24.849 16.786 1.00 66.19 94 PHE A N 1
ATOM 776 C CA . PHE A 1 94 ? -17.758 -25.105 17.945 1.00 66.19 94 PHE A CA 1
ATOM 777 C C . PHE A 1 94 ? -19.173 -24.535 17.731 1.00 66.19 94 PHE A C 1
ATOM 779 O O . PHE A 1 94 ? -19.329 -23.331 17.502 1.00 66.19 94 PHE A O 1
ATOM 786 N N . PRO A 1 95 ? -20.227 -25.369 17.804 1.00 56.84 95 PRO A N 1
ATOM 787 C CA . PRO A 1 95 ? -21.604 -24.901 17.699 1.00 56.84 95 PRO A CA 1
ATOM 788 C C . PRO A 1 95 ? -21.932 -23.976 18.882 1.00 56.84 95 PRO A C 1
ATOM 790 O O . PRO A 1 95 ? -21.793 -24.370 20.034 1.00 56.84 95 PRO A O 1
ATOM 793 N N . GLY A 1 96 ? -22.331 -22.734 18.585 1.00 63.91 96 GLY A N 1
ATOM 794 C CA . GLY A 1 96 ? -22.646 -21.694 19.580 1.00 63.91 96 GLY A CA 1
ATOM 795 C C . GLY A 1 96 ? -21.625 -20.555 19.686 1.00 63.91 96 GLY A C 1
ATOM 796 O O . GLY A 1 96 ? -21.936 -19.531 20.276 1.00 63.91 96 GLY A O 1
ATOM 797 N N . LEU A 1 97 ? -20.446 -20.686 19.067 1.00 66.12 97 LEU A N 1
ATOM 798 C CA . LEU A 1 97 ? -19.406 -19.644 19.027 1.00 66.12 97 LEU A CA 1
ATOM 799 C C . LEU A 1 97 ? -19.235 -19.037 17.630 1.00 66.12 97 LEU A C 1
ATOM 801 O O . LEU A 1 97 ? -18.198 -18.455 17.344 1.00 66.12 97 LEU A O 1
ATOM 805 N N . LYS A 1 98 ? -20.199 -19.214 16.721 1.00 69.38 98 LYS A N 1
ATOM 806 C CA . LYS A 1 98 ? -20.105 -18.658 15.358 1.00 69.38 98 LYS A CA 1
ATOM 807 C C . LYS A 1 98 ? -20.297 -17.139 15.334 1.00 69.38 98 LYS A C 1
ATOM 809 O O . LYS A 1 98 ? -19.763 -16.468 14.454 1.00 69.38 98 LYS A O 1
ATOM 814 N N . GLU A 1 99 ? -21.033 -16.623 16.311 1.00 72.62 99 GLU A N 1
ATOM 815 C CA . GLU A 1 99 ? -21.415 -15.225 16.455 1.00 72.62 99 GLU A CA 1
ATOM 816 C C . GLU A 1 99 ? -21.465 -14.895 17.948 1.00 72.62 99 GLU A C 1
ATOM 818 O O . GLU A 1 99 ? -22.010 -15.672 18.735 1.00 72.62 99 GLU A O 1
ATOM 823 N N . GLY A 1 100 ? -20.858 -13.783 18.355 1.00 78.25 100 GLY A N 1
ATOM 824 C CA . GLY A 1 100 ? -20.839 -13.383 19.755 1.00 78.25 100 GLY A CA 1
ATOM 825 C C . GLY A 1 100 ? -20.370 -11.950 19.967 1.00 78.25 100 GLY A C 1
ATOM 826 O O . GLY A 1 100 ? -19.811 -11.314 19.074 1.00 78.25 100 GLY A O 1
ATOM 827 N N . VAL A 1 101 ? -20.604 -11.454 21.180 1.00 82.62 101 VAL A N 1
ATOM 828 C CA . VAL A 1 101 ? -20.106 -10.152 21.632 1.00 82.62 101 VAL A CA 1
ATOM 829 C C . VAL A 1 101 ? -18.605 -10.260 21.878 1.00 82.62 101 VAL A C 1
ATOM 831 O O . VAL A 1 101 ? -18.172 -11.077 22.692 1.00 82.62 101 VAL A O 1
ATOM 834 N N . GLY A 1 102 ? -17.814 -9.442 21.190 1.00 82.94 102 GLY A N 1
ATOM 835 C CA . GLY A 1 102 ? -16.372 -9.354 21.387 1.00 82.94 102 GLY A CA 1
ATOM 836 C C . GLY A 1 102 ? -15.900 -7.916 21.573 1.00 82.94 102 GLY A C 1
ATOM 837 O O . GLY A 1 102 ? -16.639 -6.964 21.338 1.00 82.94 102 GLY A O 1
ATOM 838 N N . GLU A 1 103 ? -14.655 -7.760 22.018 1.00 86.06 103 GLU A N 1
ATOM 839 C CA . GLU A 1 103 ? -13.992 -6.459 22.118 1.00 86.06 103 GLU A CA 1
ATOM 840 C C . GLU A 1 103 ? -13.139 -6.227 20.867 1.00 86.06 103 GLU A C 1
ATOM 842 O O . GLU A 1 103 ? -12.294 -7.056 20.518 1.00 86.06 103 GLU A O 1
ATOM 847 N N . VAL A 1 104 ? -13.340 -5.090 20.204 1.00 84.81 104 VAL A N 1
ATOM 848 C CA . VAL A 1 104 ? -12.482 -4.625 19.112 1.00 84.81 104 VAL A CA 1
ATOM 849 C C . VAL A 1 104 ? -11.548 -3.555 19.660 1.00 84.81 104 VAL A C 1
ATOM 851 O O . VAL A 1 104 ? -11.987 -2.606 20.310 1.00 84.81 104 VAL A O 1
ATOM 854 N N . LYS A 1 105 ? -10.245 -3.708 19.398 1.00 87.69 105 LYS A N 1
ATOM 855 C CA . LYS A 1 105 ? -9.206 -2.769 19.828 1.00 87.69 105 LYS A CA 1
ATOM 856 C C . LYS A 1 105 ? -8.372 -2.308 18.641 1.00 87.69 105 LYS A C 1
ATOM 858 O O . LYS A 1 105 ? -7.656 -3.102 18.035 1.00 87.69 105 LYS A O 1
ATOM 863 N N . TYR A 1 106 ? -8.395 -1.007 18.389 1.00 86.06 106 TYR A N 1
ATOM 864 C CA . TYR A 1 106 ? -7.497 -0.340 17.454 1.00 86.06 106 TYR A CA 1
ATOM 865 C C . TYR A 1 106 ? -6.347 0.307 18.219 1.00 86.06 106 TYR A C 1
ATOM 867 O O . TYR A 1 106 ? -6.563 0.949 19.247 1.00 86.06 106 TYR A O 1
ATOM 875 N N . TYR A 1 107 ? -5.124 0.140 17.729 1.00 87.12 107 TYR A N 1
ATOM 876 C CA . TYR A 1 107 ? -3.930 0.788 18.262 1.00 87.12 107 TYR A CA 1
ATOM 877 C C . TYR A 1 107 ? -2.921 1.011 17.140 1.00 87.12 107 TYR A C 1
ATOM 879 O O . TYR A 1 107 ? -2.902 0.282 16.149 1.00 87.12 107 TYR A O 1
ATOM 887 N N . TRP A 1 108 ? -2.078 2.024 17.297 1.00 79.56 108 TRP A N 1
ATOM 888 C CA . TRP A 1 108 ? -1.007 2.289 16.346 1.00 79.56 108 TRP A CA 1
ATOM 889 C C . TRP A 1 108 ? 0.195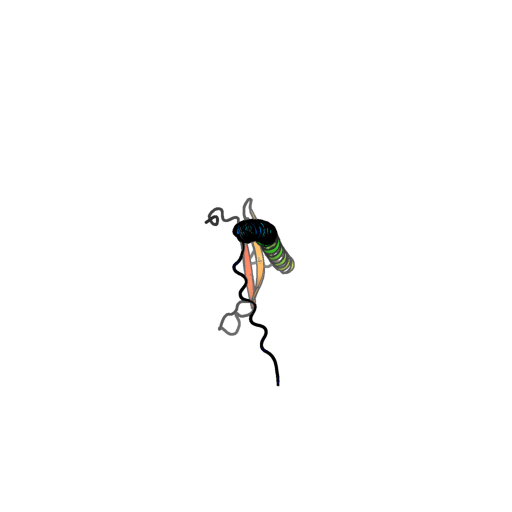 1.375 16.616 1.00 79.56 108 TRP A C 1
ATOM 891 O O . TRP A 1 108 ? 0.854 1.510 17.650 1.00 79.56 108 TRP A O 1
ATOM 901 N N . ASP A 1 109 ? 0.510 0.466 15.689 1.00 80.81 109 ASP A N 1
ATOM 902 C CA . ASP A 1 109 ? 1.749 -0.315 15.744 1.00 80.81 109 ASP A CA 1
ATOM 903 C C . ASP A 1 109 ? 2.851 0.353 14.910 1.00 80.81 109 ASP A C 1
ATOM 905 O O . ASP A 1 109 ? 2.807 0.417 13.683 1.00 80.81 109 ASP A O 1
ATOM 909 N N . LYS A 1 110 ? 3.884 0.861 15.589 1.00 72.62 110 LYS A N 1
ATOM 910 C CA . LYS A 1 110 ? 5.026 1.531 14.951 1.00 72.62 110 LYS A CA 1
ATOM 911 C C . LYS A 1 110 ? 6.032 0.542 14.329 1.00 72.62 110 LYS A C 1
ATOM 913 O O . LYS A 1 110 ? 7.005 0.991 13.724 1.00 72.62 110 LYS A O 1
ATOM 918 N N . LYS A 1 111 ? 5.865 -0.777 14.501 1.00 67.44 111 LYS A N 1
ATOM 919 C CA . LYS A 1 111 ? 6.867 -1.787 14.110 1.00 67.44 111 LYS A CA 1
ATOM 920 C C . LYS A 1 111 ? 6.716 -2.351 12.696 1.00 67.44 111 LYS A C 1
ATOM 922 O O . LYS A 1 111 ? 7.648 -3.002 12.230 1.00 67.44 111 LYS A O 1
ATOM 927 N N . GLU A 1 112 ? 5.635 -2.062 11.980 1.00 53.50 112 GLU A N 1
ATOM 928 C CA . GLU A 1 112 ? 5.370 -2.655 10.662 1.00 53.50 112 GLU A CA 1
ATOM 929 C C . GLU A 1 112 ? 5.781 -1.718 9.507 1.00 53.50 112 GLU A C 1
ATOM 931 O O . GLU A 1 112 ? 4.980 -1.227 8.720 1.00 53.50 112 GLU A O 1
ATOM 936 N N . LYS A 1 113 ? 7.084 -1.421 9.434 1.00 41.91 113 LYS A N 1
ATOM 937 C CA . LYS A 1 113 ? 7.761 -0.900 8.233 1.00 41.91 113 LYS A CA 1
ATOM 938 C C . LYS A 1 113 ? 8.977 -1.786 7.954 1.00 41.91 113 LYS A C 1
ATOM 940 O O . LYS A 1 113 ? 10.098 -1.430 8.323 1.00 41.91 113 LYS A O 1
ATOM 945 N N . ARG A 1 114 ? 8.758 -2.958 7.364 1.00 36.16 114 ARG A N 1
ATOM 946 C CA . ARG A 1 114 ? 9.812 -3.768 6.740 1.00 36.16 114 ARG A CA 1
ATOM 947 C C . ARG A 1 114 ? 9.381 -4.191 5.352 1.00 36.16 114 ARG A C 1
ATOM 949 O O . ARG A 1 114 ? 8.206 -4.584 5.221 1.00 36.16 114 ARG A O 1
#

Sequence (114 aa):
MWKTIRVSSSFTLIEIIIGVSLFSLIGIILLSTFNSGLKVWDKVFREKSEEDIFIFFEKFYRDLRDTFSYQMINFLGEKDSLKFPALIFTKSSFPGLKEGVGEVKYYWDKKEKR

pLDDT: mean 79.12, std 12.45, range [36.16, 97.12]

Secondary structure (DSSP, 8-state):
---------PPPHHHHHHHHHHHHHHHHHHHHHHHHHHHHHHHHHHTHHHHHHHHHHHHHHHHHHTB--BTTB--EEETTEEEEEEEEE---SSTT-SEEEEEEEEE--TT---